Protein AF-A0A8T3RXF7-F1 (afdb_monomer_lite)

Structure (mmCIF, N/CA/C/O backbone):
data_AF-A0A8T3RXF7-F1
#
_entry.id   AF-A0A8T3RXF7-F1
#
loop_
_atom_site.group_PDB
_atom_site.id
_atom_site.type_symbol
_atom_site.label_atom_id
_atom_site.label_alt_id
_atom_site.label_comp_id
_atom_site.label_asym_id
_atom_site.label_entity_id
_atom_site.label_seq_id
_atom_site.pdbx_PDB_ins_code
_atom_site.Cartn_x
_atom_site.Cartn_y
_atom_site.Cartn_z
_atom_site.occupancy
_atom_site.B_iso_or_equiv
_atom_site.auth_seq_id
_atom_site.auth_comp_id
_atom_site.auth_asym_id
_atom_site.auth_atom_id
_atom_site.pdbx_PDB_model_num
ATOM 1 N N . MET A 1 1 ? 45.628 5.252 -0.970 1.00 55.75 1 MET A N 1
ATOM 2 C CA . MET A 1 1 ? 44.408 4.463 -1.253 1.00 55.75 1 MET A CA 1
ATOM 3 C C . MET A 1 1 ? 43.174 4.727 -0.348 1.00 55.75 1 MET A C 1
ATOM 5 O O . MET A 1 1 ? 42.173 4.083 -0.618 1.00 55.75 1 MET A O 1
ATOM 9 N N . PRO A 1 2 ? 43.111 5.686 0.616 1.00 58.44 2 PRO A N 1
ATOM 10 C CA . PRO A 1 2 ? 41.876 5.911 1.399 1.00 58.44 2 PRO A CA 1
ATOM 11 C C . PRO A 1 2 ? 40.877 6.902 0.761 1.00 58.44 2 PRO A C 1
ATOM 13 O O . PRO A 1 2 ? 39.717 6.951 1.154 1.00 58.44 2 PRO A O 1
ATOM 16 N N . ARG A 1 3 ? 41.294 7.687 -0.248 1.00 55.62 3 ARG A N 1
ATOM 17 C CA . ARG A 1 3 ? 40.447 8.733 -0.863 1.00 55.62 3 ARG A CA 1
ATOM 18 C C . ARG A 1 3 ? 39.277 8.169 -1.680 1.00 55.62 3 ARG A C 1
ATOM 20 O O . ARG A 1 3 ? 38.253 8.826 -1.781 1.00 55.62 3 ARG A O 1
ATOM 27 N N . ALA A 1 4 ? 39.415 6.953 -2.215 1.00 55.84 4 ALA A N 1
ATOM 28 C CA . ALA A 1 4 ? 38.344 6.283 -2.954 1.00 55.84 4 ALA A CA 1
ATOM 29 C C . ALA A 1 4 ? 37.206 5.801 -2.032 1.00 55.84 4 ALA A C 1
ATOM 31 O O . ALA A 1 4 ? 36.050 5.797 -2.440 1.00 55.84 4 ALA A O 1
ATOM 32 N N . LEU A 1 5 ? 37.513 5.468 -0.770 1.00 58.03 5 LEU A N 1
ATOM 33 C CA . LEU A 1 5 ? 36.525 4.978 0.198 1.00 58.03 5 LEU A CA 1
ATOM 34 C C . LEU A 1 5 ? 35.600 6.101 0.706 1.00 58.03 5 LEU A C 1
ATOM 36 O O . LEU A 1 5 ? 34.428 5.865 0.973 1.00 58.03 5 LEU A O 1
ATOM 40 N N . LEU A 1 6 ? 36.106 7.339 0.763 1.00 58.91 6 LEU A N 1
ATOM 41 C CA . LEU A 1 6 ? 35.336 8.532 1.144 1.00 58.91 6 LEU A CA 1
ATOM 42 C C . LEU A 1 6 ? 34.339 8.996 0.070 1.00 58.91 6 LEU A C 1
ATOM 44 O O . LEU A 1 6 ? 33.434 9.767 0.374 1.00 58.91 6 LEU A O 1
ATOM 48 N N . LEU A 1 7 ? 34.481 8.530 -1.174 1.00 60.22 7 LEU A N 1
ATOM 49 C CA . LEU A 1 7 ? 33.577 8.886 -2.272 1.00 60.22 7 LEU A CA 1
ATOM 50 C C . LEU A 1 7 ? 32.394 7.913 -2.403 1.00 60.22 7 LEU A C 1
ATOM 52 O O . LEU A 1 7 ? 31.373 8.277 -2.976 1.00 60.22 7 LEU A O 1
ATOM 56 N N . LEU A 1 8 ? 32.484 6.713 -1.820 1.00 66.19 8 LEU A N 1
ATOM 57 C CA . LEU A 1 8 ? 31.424 5.700 -1.844 1.00 66.19 8 LEU A CA 1
ATOM 58 C C . LEU A 1 8 ? 30.059 6.197 -1.300 1.00 66.19 8 LEU A C 1
ATOM 60 O O . LEU A 1 8 ? 29.058 6.006 -1.992 1.00 66.19 8 LEU A O 1
ATOM 64 N N . PRO A 1 9 ? 29.969 6.878 -0.134 1.00 66.00 9 PRO A N 1
ATOM 65 C CA . PRO A 1 9 ? 28.682 7.371 0.371 1.00 66.00 9 PRO A CA 1
ATOM 66 C C . PRO A 1 9 ? 28.101 8.511 -0.481 1.00 66.00 9 PRO A C 1
ATOM 68 O O . PRO A 1 9 ? 26.884 8.636 -0.590 1.00 66.00 9 PRO A O 1
ATOM 71 N N . VAL A 1 10 ? 28.953 9.308 -1.137 1.00 68.81 10 VAL A N 1
ATOM 72 C CA . VAL A 1 10 ? 28.525 10.383 -2.049 1.00 68.81 10 VAL A CA 1
ATOM 73 C C . VAL A 1 10 ? 27.877 9.793 -3.305 1.00 68.81 10 VAL A C 1
ATOM 75 O O . VAL A 1 10 ? 26.826 10.261 -3.731 1.00 68.81 10 VAL A O 1
ATOM 78 N N . TRP A 1 11 ? 28.441 8.713 -3.853 1.00 63.66 11 TRP A N 1
ATOM 79 C CA . TRP A 1 11 ? 27.869 7.990 -4.995 1.00 63.66 11 TRP A CA 1
ATOM 80 C C . TRP A 1 11 ? 26.541 7.288 -4.665 1.00 63.66 11 TRP A C 1
ATOM 82 O O . TRP A 1 11 ? 25.619 7.310 -5.478 1.00 63.66 11 TRP A O 1
ATOM 92 N N . LEU A 1 12 ? 26.404 6.731 -3.457 1.00 63.97 12 LEU A N 1
ATOM 93 C CA . LEU A 1 12 ? 25.134 6.183 -2.957 1.00 63.97 12 LEU A CA 1
ATOM 94 C C . LEU A 1 12 ? 24.046 7.264 -2.832 1.00 63.97 12 LEU A C 1
ATOM 96 O O . LEU A 1 12 ? 22.897 7.016 -3.191 1.00 63.97 12 LEU A O 1
ATOM 100 N N . ALA A 1 13 ? 24.405 8.479 -2.408 1.00 63.47 13 ALA A N 1
ATOM 101 C CA . ALA A 1 13 ? 23.460 9.592 -2.285 1.00 63.47 13 ALA A CA 1
ATOM 102 C C . ALA A 1 13 ? 22.937 10.115 -3.642 1.00 63.47 13 ALA A C 1
ATOM 104 O O . ALA A 1 13 ? 21.841 10.667 -3.709 1.00 63.47 13 ALA A O 1
ATOM 105 N N . LEU A 1 14 ? 23.683 9.911 -4.733 1.00 60.56 14 LEU A N 1
ATOM 106 C CA . LEU A 1 14 ? 23.349 10.388 -6.084 1.00 60.56 14 LEU A CA 1
ATOM 107 C C . LEU A 1 14 ? 22.446 9.433 -6.894 1.00 60.56 14 LEU A C 1
ATOM 109 O O . LEU A 1 14 ? 22.032 9.786 -7.995 1.00 60.56 14 LEU A O 1
ATOM 113 N N . THR A 1 15 ? 22.105 8.249 -6.368 1.00 62.12 15 THR A N 1
ATOM 114 C CA . THR A 1 15 ? 21.252 7.248 -7.055 1.00 62.12 15 THR A CA 1
ATOM 115 C C . THR A 1 15 ? 19.857 7.075 -6.435 1.00 62.12 15 THR A C 1
ATOM 117 O O . THR A 1 15 ? 19.094 6.204 -6.854 1.00 62.12 15 THR A O 1
ATOM 120 N N . GLY A 1 16 ? 19.473 7.923 -5.473 1.00 55.03 16 GLY A N 1
ATOM 121 C CA . GLY A 1 16 ? 18.200 7.845 -4.742 1.00 55.03 16 GLY A CA 1
ATOM 122 C C . GLY A 1 16 ? 16.964 8.268 -5.549 1.00 55.03 16 GLY A C 1
ATOM 123 O O . GLY A 1 16 ? 16.275 9.213 -5.182 1.00 55.03 16 GLY A O 1
ATOM 124 N N . CYS A 1 17 ? 16.654 7.591 -6.651 1.00 65.56 17 CYS A N 1
ATOM 125 C CA . CYS A 1 17 ? 15.535 7.936 -7.533 1.00 65.56 17 CYS A CA 1
ATOM 126 C C . CYS A 1 17 ? 14.181 7.370 -7.063 1.00 65.56 17 CYS A C 1
ATOM 128 O O . CYS A 1 17 ? 13.533 6.726 -7.861 1.00 65.56 17 CYS A O 1
ATOM 130 N N . MET A 1 18 ? 13.733 7.624 -5.825 1.00 66.44 18 MET A N 1
ATOM 131 C CA . MET A 1 18 ? 12.399 7.298 -5.244 1.00 66.44 18 MET A CA 1
ATOM 132 C C . MET A 1 18 ? 12.121 5.915 -4.596 1.00 66.44 18 MET A C 1
ATOM 134 O O . MET A 1 18 ? 11.558 5.951 -3.500 1.00 66.44 18 MET A O 1
ATOM 138 N N . PRO A 1 19 ? 12.490 4.722 -5.124 1.00 71.44 19 PRO A N 1
ATOM 139 C CA . PRO A 1 19 ? 12.132 3.439 -4.504 1.00 71.44 19 PRO A CA 1
ATOM 140 C C . PRO A 1 19 ? 12.599 3.293 -3.058 1.00 71.44 19 PRO A C 1
ATOM 142 O O . PRO A 1 19 ? 11.889 2.746 -2.221 1.00 71.44 19 PRO A O 1
ATOM 145 N N . LEU A 1 20 ? 13.783 3.828 -2.746 1.00 79.62 20 LEU A N 1
ATOM 146 C CA . LEU A 1 20 ? 14.336 3.765 -1.394 1.00 79.62 20 LEU A CA 1
ATOM 147 C C . LEU A 1 20 ? 13.485 4.544 -0.386 1.00 79.62 20 LEU A C 1
ATOM 149 O O . LEU A 1 20 ? 13.317 4.089 0.740 1.00 79.62 20 LEU A O 1
ATOM 153 N N . ALA A 1 21 ? 12.919 5.686 -0.784 1.00 83.12 21 ALA A N 1
ATOM 154 C CA . ALA A 1 21 ? 12.077 6.480 0.103 1.00 83.12 21 ALA A CA 1
ATOM 155 C C . ALA A 1 21 ? 10.774 5.740 0.445 1.00 83.12 21 ALA A C 1
ATOM 157 O O . ALA A 1 21 ? 10.403 5.668 1.614 1.00 83.12 21 ALA A O 1
ATOM 158 N N . LEU A 1 22 ? 10.126 5.125 -0.551 1.00 87.00 22 LEU A N 1
ATOM 159 C CA . LEU A 1 22 ? 8.913 4.324 -0.340 1.00 87.00 22 LEU A CA 1
ATOM 160 C C . LEU A 1 22 ? 9.200 3.077 0.504 1.00 87.00 22 LEU A C 1
ATOM 162 O O . LEU A 1 22 ? 8.445 2.757 1.418 1.00 87.00 22 LEU A O 1
ATOM 166 N N . GLY A 1 23 ? 10.340 2.422 0.270 1.00 88.00 23 GLY A N 1
ATOM 167 C CA . GLY A 1 23 ? 10.790 1.296 1.087 1.00 88.00 23 GLY A CA 1
ATOM 168 C C . GLY A 1 23 ? 10.968 1.660 2.564 1.00 88.00 23 GLY A C 1
ATOM 169 O O . GLY A 1 23 ? 10.537 0.903 3.432 1.00 88.00 23 GLY A O 1
ATOM 170 N N . VAL A 1 24 ? 11.546 2.831 2.857 1.00 89.19 24 VAL A N 1
ATOM 171 C CA . VAL A 1 24 ? 11.700 3.332 4.235 1.00 89.19 24 VAL A CA 1
ATOM 172 C C . VAL A 1 24 ? 10.343 3.628 4.878 1.00 89.19 24 VAL A C 1
ATOM 174 O O . VAL A 1 24 ? 10.140 3.258 6.031 1.00 89.19 24 VAL A O 1
ATOM 177 N N . LEU A 1 25 ? 9.402 4.232 4.146 1.00 91.25 25 LEU A N 1
ATOM 178 C CA . LEU A 1 25 ? 8.047 4.496 4.651 1.00 91.25 25 LEU A CA 1
ATOM 179 C C . LEU A 1 25 ? 7.250 3.216 4.909 1.00 91.25 25 LEU A C 1
ATOM 181 O O . LEU A 1 25 ? 6.475 3.157 5.856 1.00 91.25 25 LEU A O 1
ATOM 185 N N . ASN A 1 26 ? 7.450 2.179 4.097 1.00 93.75 26 ASN A N 1
ATOM 186 C CA . ASN A 1 26 ? 6.767 0.905 4.290 1.00 93.75 26 ASN A CA 1
ATOM 187 C C . ASN A 1 26 ? 7.293 0.120 5.488 1.00 93.75 26 ASN A C 1
ATOM 189 O O . ASN A 1 26 ? 6.594 -0.775 5.948 1.00 93.75 26 ASN A O 1
ATOM 193 N N . LEU A 1 27 ? 8.501 0.399 5.988 1.00 94.19 27 LEU A N 1
ATOM 194 C CA . LEU A 1 27 ? 9.109 -0.411 7.041 1.00 94.19 27 LEU A CA 1
ATOM 195 C C . LEU A 1 27 ? 8.283 -0.416 8.345 1.00 94.19 27 LEU A C 1
ATOM 197 O O . LEU A 1 27 ? 7.985 -1.517 8.810 1.00 94.19 27 LEU A O 1
ATOM 201 N N . PRO A 1 28 ? 7.853 0.734 8.904 1.00 94.50 28 PRO A N 1
ATOM 202 C CA . PRO A 1 28 ? 6.946 0.750 10.054 1.00 94.50 28 PRO A CA 1
ATOM 203 C C . PRO A 1 28 ? 5.587 0.134 9.730 1.00 94.50 28 PRO A C 1
ATOM 205 O O . PRO A 1 28 ? 5.076 -0.653 10.515 1.00 94.50 28 PRO A O 1
ATOM 208 N N . ALA A 1 29 ? 5.056 0.416 8.537 1.00 94.56 29 ALA A N 1
ATOM 209 C CA . ALA A 1 29 ? 3.737 -0.045 8.118 1.00 94.56 29 ALA A CA 1
ATOM 210 C C . ALA A 1 29 ? 3.616 -1.577 8.079 1.00 94.56 29 ALA A C 1
ATOM 212 O O . ALA A 1 29 ? 2.528 -2.113 8.207 1.00 94.56 29 ALA A O 1
ATOM 213 N N . ARG A 1 30 ? 4.724 -2.323 7.947 1.00 93.62 30 ARG A N 1
ATOM 214 C CA . ARG A 1 30 ? 4.709 -3.799 8.052 1.00 93.62 30 ARG A CA 1
ATOM 215 C C . ARG A 1 30 ? 4.364 -4.320 9.447 1.00 93.62 30 ARG A C 1
ATOM 217 O O . ARG A 1 30 ? 4.122 -5.515 9.573 1.00 93.62 30 ARG A O 1
ATOM 224 N N . LEU A 1 31 ? 4.422 -3.459 10.454 1.00 94.00 31 LEU A N 1
ATOM 225 C CA . LEU A 1 31 ? 4.110 -3.748 11.849 1.00 94.00 31 LEU A CA 1
ATOM 226 C C . LEU A 1 31 ? 2.783 -3.101 12.276 1.00 94.00 31 LEU A C 1
ATOM 228 O O . LEU A 1 31 ? 2.521 -3.044 13.471 1.00 94.00 31 LEU A O 1
ATOM 232 N N . GLY A 1 32 ? 2.005 -2.564 11.328 1.00 92.50 32 GLY A N 1
ATOM 233 C CA . GLY A 1 32 ? 0.727 -1.918 11.606 1.00 92.50 32 GLY A CA 1
ATOM 234 C C . GLY A 1 32 ? -0.327 -2.893 12.128 1.00 92.50 32 GLY A C 1
ATOM 235 O O . GLY A 1 32 ? -0.326 -4.073 11.773 1.00 92.50 32 GLY A O 1
ATOM 236 N N . ASP A 1 33 ? -1.241 -2.371 12.945 1.00 93.50 33 ASP A N 1
ATOM 237 C CA . ASP A 1 33 ? -2.344 -3.124 13.549 1.00 93.50 33 ASP A CA 1
ATOM 238 C C . ASP A 1 33 ? -3.514 -3.241 12.554 1.00 93.50 33 ASP A C 1
ATOM 240 O O . ASP A 1 33 ? -4.541 -2.556 12.647 1.00 93.50 33 ASP A O 1
ATOM 244 N N . TYR A 1 34 ? -3.333 -4.083 11.538 1.00 95.25 34 TYR A N 1
ATOM 245 C CA . TYR A 1 34 ? -4.344 -4.397 10.534 1.00 95.25 34 TYR A CA 1
ATOM 246 C C . TYR A 1 34 ? -4.240 -5.856 10.076 1.00 95.25 34 TYR A C 1
ATOM 248 O O . TYR A 1 34 ? -3.182 -6.485 10.085 1.00 95.25 34 TYR A O 1
ATOM 256 N N . THR A 1 35 ? -5.344 -6.374 9.550 1.00 95.50 35 THR A N 1
ATOM 257 C CA . THR A 1 35 ? -5.371 -7.633 8.801 1.00 95.50 35 THR A CA 1
ATOM 258 C C . THR A 1 35 ? -5.136 -7.377 7.315 1.00 95.50 35 THR A C 1
ATOM 260 O O . THR A 1 35 ? -5.577 -6.362 6.780 1.00 95.50 35 THR A O 1
ATOM 263 N N . LEU A 1 36 ? -4.423 -8.287 6.646 1.00 96.81 36 LEU A N 1
ATOM 264 C CA . LEU A 1 36 ? -4.101 -8.202 5.220 1.00 96.81 36 LEU A CA 1
ATOM 265 C C . LEU A 1 36 ? -4.578 -9.459 4.488 1.00 96.81 36 LEU A C 1
ATOM 267 O O . LEU A 1 36 ? -4.134 -10.563 4.803 1.00 96.81 36 LEU A O 1
ATOM 271 N N . VAL A 1 37 ? -5.407 -9.273 3.463 1.00 97.50 37 VAL A N 1
ATOM 272 C CA . VAL A 1 37 ? -5.625 -10.253 2.390 1.00 97.50 37 VAL A CA 1
ATOM 273 C C . VAL A 1 37 ? -4.839 -9.775 1.179 1.00 97.50 37 VAL A C 1
ATOM 275 O O . VAL A 1 37 ? -5.200 -8.778 0.557 1.00 97.50 37 VAL A O 1
ATOM 278 N N . ALA A 1 38 ? -3.723 -10.439 0.892 1.00 97.44 38 ALA A N 1
ATOM 279 C CA . ALA A 1 38 ? -2.845 -10.053 -0.202 1.00 97.44 38 ALA A CA 1
ATOM 280 C C . ALA A 1 38 ? -3.239 -10.736 -1.516 1.00 97.44 38 ALA A C 1
ATOM 282 O O . ALA A 1 38 ? -3.673 -11.887 -1.509 1.00 97.44 38 ALA A O 1
ATOM 283 N N . ASP A 1 39 ? -3.001 -10.042 -2.627 1.00 97.44 39 ASP A N 1
ATOM 284 C CA . ASP A 1 39 ? -3.102 -10.581 -3.989 1.00 97.44 39 ASP A CA 1
ATOM 285 C C . ASP A 1 39 ? -4.477 -11.176 -4.349 1.00 97.44 39 ASP A C 1
ATOM 287 O O . ASP A 1 39 ? -4.574 -12.101 -5.158 1.00 97.44 39 ASP A O 1
ATOM 291 N N . GLU A 1 40 ? -5.556 -10.605 -3.811 1.00 98.00 40 GLU A N 1
ATOM 292 C CA . GLU A 1 40 ? -6.921 -11.007 -4.144 1.00 98.00 40 GLU A CA 1
ATOM 293 C C . GLU A 1 40 ? -7.228 -10.653 -5.604 1.00 98.00 40 GLU A C 1
ATOM 295 O O . GLU A 1 40 ? -7.200 -9.484 -6.005 1.00 98.00 40 GLU A O 1
ATOM 300 N N . ALA A 1 41 ? -7.488 -11.670 -6.423 1.00 98.06 41 ALA A N 1
ATOM 301 C CA . ALA A 1 41 ? -7.709 -11.507 -7.853 1.00 98.06 41 ALA A CA 1
ATOM 302 C C . ALA A 1 41 ? -9.097 -10.917 -8.143 1.00 98.06 41 ALA A C 1
ATOM 304 O O . ALA A 1 41 ? -10.112 -11.425 -7.674 1.00 98.06 41 ALA A O 1
ATOM 305 N N . TYR A 1 42 ? -9.154 -9.887 -8.990 1.00 96.81 42 TYR A N 1
ATOM 306 C CA . TYR A 1 42 ? -10.418 -9.315 -9.478 1.00 96.81 42 TYR A CA 1
ATOM 307 C C . TYR A 1 42 ? -10.644 -9.537 -10.978 1.00 96.81 42 TYR A C 1
ATOM 309 O O . TYR A 1 42 ? -11.725 -9.249 -11.492 1.00 96.81 42 TYR A O 1
ATOM 317 N N . ALA A 1 43 ? -9.632 -10.016 -11.701 1.00 97.56 43 ALA A N 1
ATOM 318 C CA . ALA A 1 43 ? -9.735 -10.426 -13.094 1.00 97.56 43 ALA A CA 1
ATOM 319 C C . ALA A 1 43 ? -8.578 -11.362 -13.471 1.00 97.56 43 ALA A C 1
ATOM 321 O O . ALA A 1 43 ? -7.582 -11.464 -12.757 1.00 97.56 43 ALA A O 1
ATOM 322 N N . ASP A 1 44 ? -8.691 -11.999 -14.636 1.00 95.81 44 ASP A N 1
ATOM 323 C CA . ASP A 1 44 ? -7.630 -12.839 -15.192 1.00 95.81 44 ASP A CA 1
ATOM 324 C C . ASP A 1 44 ? -6.434 -11.969 -15.600 1.00 95.81 44 ASP A C 1
ATOM 326 O O . ASP A 1 44 ? -6.529 -11.233 -16.585 1.00 95.81 44 ASP A O 1
ATOM 330 N N . ASP A 1 45 ? -5.362 -11.992 -14.808 1.00 95.62 45 ASP A N 1
ATOM 331 C CA . ASP A 1 45 ? -3.976 -11.562 -15.086 1.00 95.62 45 ASP A CA 1
ATOM 332 C 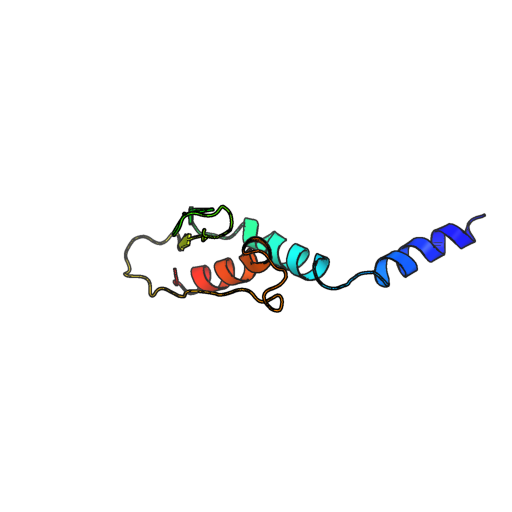C . ASP A 1 45 ? -3.244 -11.421 -13.730 1.00 95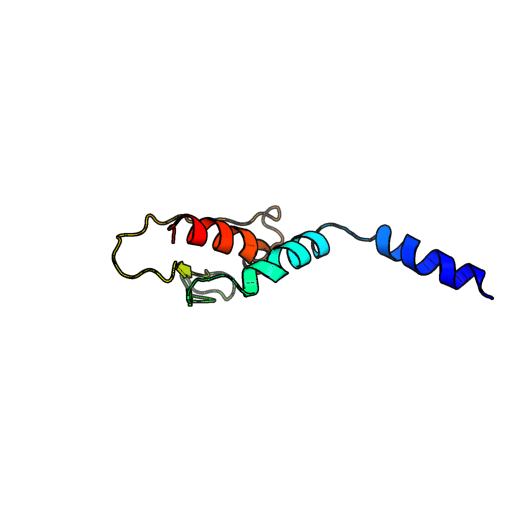.62 45 ASP A C 1
ATOM 334 O O . ASP A 1 45 ? -3.851 -10.934 -12.775 1.00 95.62 45 ASP A O 1
ATOM 338 N N . PRO A 1 46 ? -1.950 -11.774 -13.601 1.00 91.50 46 PRO A N 1
ATOM 339 C CA . PRO A 1 46 ? -1.239 -11.677 -12.320 1.00 91.50 46 PRO A CA 1
ATOM 340 C C . PRO A 1 46 ? -1.166 -10.265 -11.714 1.00 91.50 46 PRO A C 1
ATOM 342 O O . PRO A 1 46 ? -0.986 -10.132 -10.509 1.00 91.50 46 PRO A O 1
ATOM 345 N N . ARG A 1 47 ? -1.277 -9.201 -12.523 1.00 94.56 47 ARG A N 1
ATOM 346 C CA . ARG A 1 47 ? -1.323 -7.807 -12.049 1.00 94.56 47 ARG A CA 1
ATOM 347 C C . ARG A 1 47 ? -2.737 -7.333 -11.728 1.00 94.56 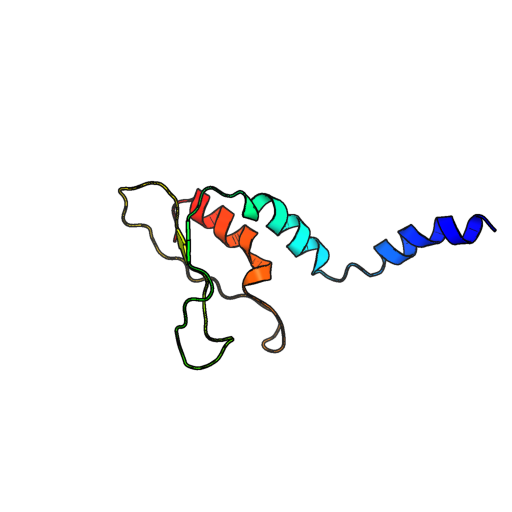47 ARG A C 1
ATOM 349 O O . ARG A 1 47 ? -2.892 -6.232 -11.200 1.00 94.56 47 ARG A O 1
ATOM 356 N N . ARG A 1 48 ? -3.766 -8.110 -12.073 1.00 96.75 48 ARG A N 1
ATOM 357 C CA . ARG A 1 48 ? -5.174 -7.791 -11.806 1.00 96.75 48 ARG A CA 1
ATOM 358 C C . ARG A 1 48 ? -5.615 -8.355 -10.457 1.00 96.75 48 ARG A C 1
ATOM 360 O O . ARG A 1 48 ? -6.620 -9.056 -10.340 1.00 96.75 48 ARG A O 1
ATOM 367 N N . SER A 1 49 ? -4.836 -8.005 -9.441 1.00 97.62 49 SER A N 1
ATOM 368 C CA . SER A 1 49 ? -5.087 -8.300 -8.038 1.00 97.62 49 SER A CA 1
ATOM 369 C C . SER A 1 49 ? -5.020 -7.030 -7.193 1.00 97.62 49 SER A C 1
ATOM 371 O O . SER A 1 49 ? -4.488 -5.997 -7.621 1.00 97.62 49 SER A O 1
ATOM 373 N N . LEU A 1 50 ? -5.582 -7.095 -5.992 1.00 98.06 50 LEU A N 1
ATOM 374 C CA . LEU A 1 50 ? -5.519 -6.037 -4.993 1.00 98.06 50 LEU A CA 1
ATOM 375 C C . LEU A 1 50 ? -5.141 -6.611 -3.629 1.00 98.06 50 LEU A C 1
ATOM 377 O O . LEU A 1 50 ? -5.267 -7.807 -3.390 1.00 98.06 50 LEU A O 1
ATOM 381 N N . ASP A 1 51 ? -4.689 -5.734 -2.741 1.00 98.38 51 ASP A N 1
ATOM 382 C CA . ASP A 1 51 ? -4.534 -6.058 -1.328 1.00 98.38 51 ASP A CA 1
ATOM 383 C C . ASP A 1 51 ? -5.678 -5.407 -0.553 1.00 98.38 51 ASP A C 1
ATOM 385 O O . ASP A 1 51 ? -5.978 -4.231 -0.772 1.00 98.38 51 ASP A O 1
ATOM 389 N N . ILE A 1 52 ? -6.291 -6.157 0.359 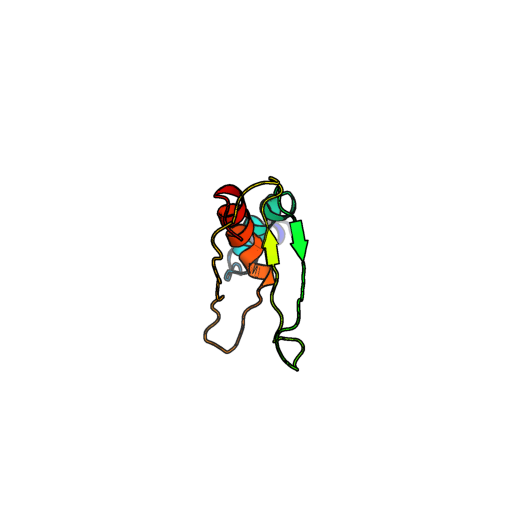1.00 97.88 52 ILE A N 1
ATOM 390 C CA . ILE A 1 52 ? -7.318 -5.661 1.278 1.00 97.88 52 ILE A CA 1
ATOM 391 C C . ILE A 1 52 ? -6.678 -5.523 2.651 1.00 97.88 52 ILE A C 1
ATOM 393 O O . ILE A 1 52 ? -6.209 -6.512 3.215 1.00 97.88 52 ILE A O 1
ATOM 397 N N . TYR A 1 53 ? -6.682 -4.307 3.183 1.00 97.50 53 TYR A N 1
ATOM 398 C CA . TYR A 1 53 ? -6.196 -3.995 4.520 1.00 97.50 53 TYR A CA 1
ATOM 399 C C . TYR A 1 53 ? -7.400 -3.630 5.385 1.00 97.50 53 TYR A C 1
ATOM 401 O O . TYR A 1 53 ? -8.163 -2.750 5.012 1.00 97.50 53 TYR A O 1
ATOM 409 N N . ALA A 1 54 ? -7.607 -4.301 6.516 1.00 95.75 54 ALA A N 1
ATOM 410 C CA . ALA A 1 54 ? -8.753 -4.027 7.382 1.00 95.75 54 ALA A CA 1
ATOM 411 C C . ALA A 1 54 ? -8.322 -3.837 8.844 1.00 95.75 54 ALA A C 1
ATOM 413 O O . ALA A 1 54 ? -7.507 -4.623 9.335 1.00 95.75 54 ALA A O 1
ATOM 414 N N . PRO A 1 55 ? -8.863 -2.831 9.556 1.00 94.75 55 PRO A N 1
ATOM 415 C CA . PRO A 1 55 ? -8.540 -2.587 10.959 1.00 94.75 55 PRO A CA 1
ATOM 416 C C . PRO A 1 55 ? -8.974 -3.768 11.835 1.00 94.75 55 PRO A C 1
ATOM 418 O O . PRO A 1 55 ? -10.004 -4.392 11.586 1.00 94.75 55 PRO A O 1
ATOM 421 N N . GLU A 1 56 ? -8.217 -4.059 12.893 1.00 88.94 56 GLU A N 1
ATOM 422 C CA . GLU A 1 56 ? -8.468 -5.227 13.756 1.00 88.94 56 GLU A CA 1
ATOM 423 C C . GLU A 1 56 ? -9.660 -5.072 14.716 1.00 88.94 56 GLU A C 1
ATOM 425 O O . GLU A 1 56 ? -9.999 -6.019 15.421 1.00 88.94 56 GLU A O 1
ATOM 430 N N . ASN A 1 57 ? -10.314 -3.906 14.774 1.00 80.88 57 ASN A N 1
ATOM 431 C CA . ASN A 1 57 ? -11.386 -3.650 15.736 1.00 80.88 57 ASN A CA 1
ATOM 432 C C . ASN A 1 57 ? -12.730 -4.266 15.284 1.00 80.88 57 ASN A C 1
ATOM 434 O O . ASN A 1 57 ? -13.343 -3.768 14.336 1.00 80.88 57 ASN A O 1
ATOM 438 N N . PRO A 1 58 ? -13.247 -5.304 15.970 1.00 65.69 58 PRO A N 1
ATOM 439 C CA . PRO A 1 58 ? -14.520 -5.911 15.615 1.00 65.69 58 PRO A CA 1
ATOM 440 C C . PRO A 1 58 ? -15.692 -5.020 16.058 1.00 65.69 58 PRO A C 1
ATOM 442 O O . PRO A 1 58 ? -15.881 -4.782 17.249 1.00 65.69 58 PRO A O 1
ATO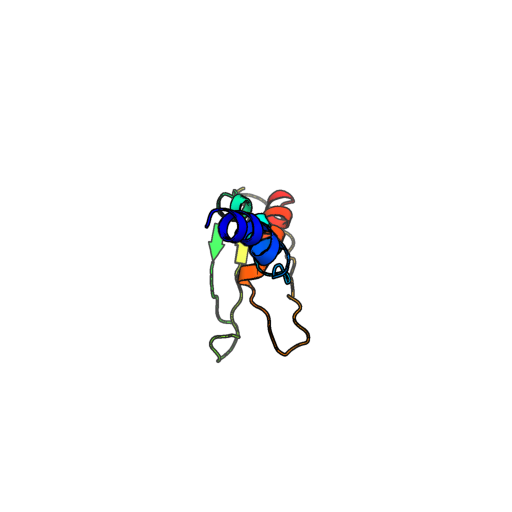M 445 N N . GLY A 1 59 ? -16.545 -4.587 15.120 1.00 65.06 59 GLY A N 1
ATOM 446 C CA . GLY A 1 59 ? -17.870 -4.049 15.477 1.00 65.06 59 GLY A CA 1
ATOM 447 C C . GLY A 1 59 ? -18.409 -2.861 14.682 1.00 65.06 59 GLY A C 1
ATOM 448 O O . GLY A 1 59 ? -19.514 -2.412 14.984 1.00 65.06 59 GLY A O 1
ATOM 449 N N . SER A 1 60 ? -17.708 -2.362 13.663 1.00 69.31 60 SER A N 1
ATOM 450 C CA . SER A 1 60 ? -18.210 -1.280 12.804 1.00 69.31 60 SER A CA 1
ATOM 451 C C . SER A 1 60 ? -18.270 -1.677 11.333 1.00 69.31 60 SER A C 1
ATOM 453 O O . SER A 1 60 ? -17.397 -2.372 10.824 1.00 69.31 60 SER A O 1
ATOM 455 N N . LEU A 1 61 ? -19.295 -1.189 10.627 1.00 86.19 61 LEU A N 1
ATOM 456 C CA . LEU A 1 61 ? -19.215 -1.056 9.174 1.00 86.19 61 LEU A CA 1
ATOM 457 C C . LEU A 1 61 ? -18.102 -0.048 8.876 1.00 86.19 61 LEU A C 1
ATOM 459 O O . LEU A 1 61 ? -18.232 1.128 9.216 1.00 86.19 61 LEU A O 1
ATOM 463 N N . HIS A 1 62 ? -17.015 -0.519 8.275 1.00 92.00 62 HIS A N 1
ATOM 464 C CA . HIS A 1 62 ? -15.909 0.336 7.869 1.00 92.00 62 HIS A CA 1
ATOM 465 C C . HIS A 1 62 ? -16.186 0.912 6.474 1.00 92.00 62 HIS A C 1
ATOM 467 O O . HIS A 1 62 ? -16.519 0.153 5.558 1.00 92.00 62 HIS A O 1
ATOM 473 N N . PRO A 1 63 ? -16.089 2.238 6.280 1.00 94.88 63 PRO A N 1
ATOM 474 C CA . PRO A 1 63 ? -16.088 2.812 4.941 1.00 94.88 63 PRO A CA 1
ATOM 475 C C . PRO A 1 63 ? -14.887 2.293 4.142 1.00 94.88 63 PRO A C 1
ATOM 477 O O . PRO A 1 63 ? -13.797 2.137 4.689 1.00 94.88 63 PRO A O 1
ATOM 480 N N . VAL A 1 64 ? -15.100 2.049 2.847 1.00 96.81 64 VAL A N 1
ATOM 481 C CA . VAL A 1 64 ? -14.087 1.479 1.949 1.00 96.81 64 VAL A CA 1
ATOM 482 C C . VAL A 1 64 ? -13.424 2.579 1.122 1.00 96.81 64 VAL A C 1
ATOM 484 O O . VAL A 1 64 ? -14.114 3.376 0.477 1.00 96.81 64 VAL A O 1
ATOM 487 N N . VAL A 1 65 ? -12.095 2.595 1.095 1.00 98.25 65 VAL A N 1
ATOM 488 C CA . VAL A 1 65 ? -11.262 3.473 0.270 1.00 98.25 65 VAL A CA 1
ATOM 489 C C . VAL A 1 65 ? -10.482 2.631 -0.734 1.00 98.25 65 VAL A C 1
ATOM 491 O O . VAL A 1 65 ? -9.607 1.852 -0.383 1.00 98.25 65 VAL A O 1
ATOM 494 N N . VAL A 1 66 ? -10.739 2.846 -2.025 1.00 98.06 66 VAL A N 1
ATOM 495 C CA . VAL A 1 66 ? -9.953 2.209 -3.091 1.00 98.06 66 VAL A CA 1
ATOM 496 C C . VAL A 1 66 ? -8.813 3.136 -3.504 1.00 98.06 66 VAL A C 1
ATOM 498 O O . VAL A 1 66 ? -9.042 4.199 -4.087 1.00 98.06 66 VAL A O 1
ATOM 501 N N . PHE A 1 67 ? -7.579 2.732 -3.215 1.00 98.00 67 PHE A N 1
ATOM 502 C CA . PHE A 1 67 ? -6.375 3.470 -3.590 1.00 98.00 67 PHE A CA 1
ATOM 503 C C . PHE A 1 67 ? -5.771 2.938 -4.898 1.00 98.00 67 PHE A C 1
ATOM 505 O O . PHE A 1 67 ? -5.484 1.750 -5.030 1.00 98.00 67 PHE A O 1
ATOM 512 N N . PHE A 1 68 ? -5.516 3.835 -5.854 1.00 96.81 68 PHE A N 1
ATOM 513 C CA . PHE A 1 68 ? -4.832 3.521 -7.111 1.00 96.81 68 PHE A CA 1
ATOM 514 C C . PHE A 1 68 ? -3.426 4.131 -7.112 1.00 96.81 68 PHE A C 1
ATOM 516 O O . PHE A 1 68 ? -3.271 5.343 -6.957 1.00 96.81 68 PHE A O 1
ATOM 523 N N . TYR A 1 69 ? -2.400 3.300 -7.311 1.00 94.50 69 TYR A N 1
ATOM 524 C CA . TYR A 1 69 ? -1.009 3.751 -7.358 1.00 94.50 69 TYR A CA 1
ATOM 525 C C . TYR A 1 69 ? -0.640 4.428 -8.691 1.00 94.50 69 TYR A C 1
ATOM 527 O O . TYR A 1 69 ? -1.303 4.262 -9.715 1.00 94.50 69 TYR A O 1
ATOM 535 N N . GLY A 1 70 ? 0.435 5.226 -8.665 1.00 93.06 70 GLY A N 1
ATOM 536 C CA . GLY A 1 70 ? 0.941 5.973 -9.821 1.00 93.06 70 GLY A CA 1
ATOM 537 C C . GLY A 1 70 ? 1.868 5.159 -10.735 1.00 93.06 70 GLY A C 1
ATOM 538 O O . GLY A 1 70 ? 1.781 3.945 -10.815 1.00 93.06 70 GLY A O 1
ATOM 539 N N . GLY A 1 71 ? 2.787 5.834 -11.436 1.00 91.81 71 GLY A N 1
ATOM 540 C CA . GLY A 1 71 ? 3.762 5.169 -12.324 1.00 91.81 71 GLY A CA 1
ATOM 541 C C . GLY A 1 71 ? 3.487 5.325 -13.822 1.00 91.81 71 GLY A C 1
ATOM 542 O O . GLY A 1 71 ? 3.981 4.554 -14.640 1.00 91.81 71 GLY A O 1
ATOM 543 N N . ARG A 1 72 ? 2.716 6.356 -14.204 1.00 94.38 72 ARG A N 1
ATOM 544 C CA . ARG A 1 72 ? 2.499 6.765 -15.609 1.00 94.38 72 ARG A CA 1
ATOM 545 C C . ARG A 1 72 ? 1.991 5.630 -16.508 1.00 94.38 72 ARG A C 1
ATOM 547 O O . ARG A 1 72 ? 2.305 5.611 -17.694 1.00 94.38 72 ARG A O 1
ATOM 554 N N . TRP A 1 73 ? 1.240 4.688 -15.937 1.00 93.50 73 TRP A N 1
ATOM 555 C CA . TRP A 1 73 ? 0.700 3.516 -16.636 1.00 93.50 73 TRP A CA 1
ATOM 556 C C . TRP A 1 73 ? 1.750 2.586 -17.266 1.00 93.50 73 TRP A C 1
ATOM 558 O O . TRP A 1 73 ? 1.396 1.711 -18.050 1.00 93.50 73 TRP A O 1
ATOM 568 N N . SER A 1 74 ? 3.031 2.751 -16.938 1.00 93.69 74 SER A N 1
ATOM 569 C CA . SER A 1 74 ? 4.126 1.938 -17.479 1.00 93.69 74 SER A CA 1
ATOM 570 C C . SER A 1 74 ? 4.958 1.252 -16.398 1.00 93.69 74 SER A C 1
ATOM 572 O O . SER A 1 74 ? 5.732 0.348 -16.704 1.00 93.69 74 SER A O 1
ATOM 574 N N . SER A 1 75 ? 4.795 1.649 -15.136 1.00 91.75 75 SER A N 1
ATOM 575 C CA . SER A 1 75 ? 5.471 1.057 -13.984 1.00 91.75 75 SER A CA 1
ATOM 576 C C . SER A 1 75 ? 4.638 1.201 -12.703 1.00 91.75 75 SER A C 1
ATOM 578 O O . SER A 1 75 ? 3.547 1.769 -12.729 1.00 91.75 75 SER A O 1
ATOM 580 N N . GLY A 1 76 ? 5.153 0.668 -11.589 1.00 92.69 76 GLY A N 1
ATOM 581 C CA . GLY A 1 76 ? 4.538 0.730 -10.258 1.00 92.69 76 GLY A CA 1
ATOM 582 C C . GLY A 1 76 ? 4.046 -0.627 -9.742 1.00 92.69 76 GLY A C 1
ATOM 583 O O . GLY A 1 76 ? 3.752 -1.541 -10.529 1.00 92.69 76 GLY A O 1
ATOM 584 N N . SER A 1 77 ? 3.968 -0.745 -8.415 1.00 94.50 77 SER A N 1
ATOM 585 C CA . SER A 1 77 ? 3.380 -1.879 -7.694 1.00 94.50 77 SER A CA 1
ATOM 586 C C . SER A 1 77 ? 2.495 -1.397 -6.541 1.00 94.50 77 SER A C 1
ATOM 588 O O . SER A 1 77 ? 2.772 -0.363 -5.933 1.00 94.50 77 SER A O 1
ATOM 590 N N . LYS A 1 78 ? 1.465 -2.181 -6.193 1.00 95.69 78 LYS A N 1
ATOM 591 C CA . LYS A 1 78 ? 0.680 -1.978 -4.961 1.00 95.69 78 LYS A CA 1
ATOM 592 C C . LYS A 1 78 ? 1.548 -2.102 -3.701 1.00 95.69 78 LYS A C 1
ATOM 594 O O . LYS A 1 78 ? 1.313 -1.399 -2.723 1.00 95.69 78 LYS A O 1
ATOM 599 N N . ASP A 1 79 ? 2.610 -2.906 -3.767 1.00 95.06 79 ASP A N 1
ATOM 600 C CA . ASP A 1 79 ? 3.504 -3.181 -2.634 1.00 95.06 79 ASP A CA 1
ATOM 601 C C . ASP A 1 79 ? 4.310 -1.951 -2.190 1.00 95.06 79 ASP A C 1
ATOM 603 O O . ASP A 1 79 ? 4.796 -1.895 -1.059 1.00 95.06 79 ASP A O 1
ATOM 607 N N . ASP A 1 80 ? 4.439 -0.952 -3.066 1.00 95.25 80 ASP A N 1
ATOM 608 C CA . ASP A 1 80 ? 5.159 0.287 -2.780 1.00 95.25 80 ASP A CA 1
ATOM 609 C C . ASP A 1 80 ? 4.386 1.207 -1.817 1.00 95.25 80 ASP A C 1
ATOM 611 O O . ASP A 1 80 ? 4.972 2.138 -1.264 1.00 95.25 80 ASP A O 1
ATOM 615 N N . TYR A 1 81 ? 3.100 0.941 -1.560 1.00 96.06 81 TYR A N 1
ATOM 616 C CA . TYR A 1 81 ? 2.185 1.874 -0.890 1.00 96.06 81 TYR A CA 1
ATOM 617 C C . TYR A 1 81 ? 1.552 1.336 0.401 1.00 96.06 81 TYR A C 1
ATOM 619 O O . TYR A 1 81 ? 0.541 1.866 0.855 1.00 96.06 81 TYR A O 1
ATOM 627 N N . ARG A 1 82 ? 2.150 0.330 1.048 1.00 96.94 82 ARG A N 1
ATOM 628 C CA . ARG A 1 82 ? 1.650 -0.215 2.326 1.00 96.94 82 ARG A CA 1
ATOM 629 C C . ARG A 1 82 ? 1.493 0.844 3.425 1.00 96.94 82 ARG A C 1
ATOM 631 O O . ARG A 1 82 ? 0.548 0.772 4.198 1.00 96.94 82 ARG A O 1
ATOM 638 N N . PHE A 1 83 ? 2.361 1.855 3.464 1.00 96.81 83 PHE A N 1
ATOM 639 C CA . PHE A 1 83 ? 2.244 2.979 4.403 1.00 96.81 83 PHE A CA 1
ATOM 640 C C . PHE A 1 83 ? 0.938 3.778 4.250 1.00 96.81 83 PHE A C 1
ATOM 642 O O . PHE A 1 83 ? 0.478 4.389 5.210 1.00 96.81 83 PHE A O 1
ATOM 649 N N . VAL A 1 84 ? 0.335 3.786 3.055 1.00 97.62 84 VAL A N 1
ATOM 650 C CA . VAL A 1 84 ? -0.976 4.410 2.825 1.00 97.62 84 VAL A CA 1
ATOM 651 C C . VAL A 1 84 ? -2.064 3.580 3.491 1.00 97.62 84 VAL A C 1
ATOM 653 O O . VAL A 1 84 ? -2.925 4.139 4.164 1.00 97.62 84 VAL A O 1
ATOM 656 N N . ALA A 1 85 ? -2.002 2.258 3.325 1.00 97.44 85 ALA A N 1
ATOM 657 C CA . ALA A 1 85 ? -2.955 1.346 3.936 1.00 97.44 85 ALA A CA 1
ATOM 658 C C . ALA A 1 85 ? -2.916 1.433 5.468 1.00 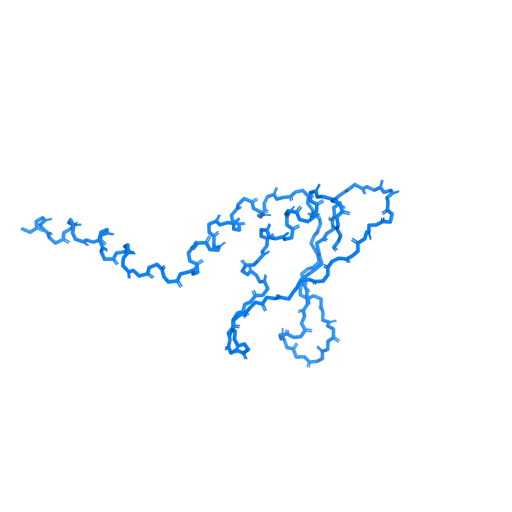97.44 85 ALA A C 1
ATOM 660 O O . ALA A 1 85 ? -3.956 1.639 6.075 1.00 97.44 85 ALA A O 1
ATOM 661 N N . ASP A 1 86 ? -1.724 1.404 6.069 1.00 97.25 86 ASP A N 1
ATOM 662 C CA . ASP A 1 86 ? -1.527 1.538 7.522 1.00 97.25 86 ASP A CA 1
ATOM 663 C C . ASP A 1 86 ? -2.141 2.833 8.096 1.00 97.25 86 ASP A C 1
ATOM 665 O O . ASP A 1 86 ? -2.838 2.836 9.117 1.00 97.25 86 ASP A O 1
ATOM 669 N N . ALA A 1 87 ? -1.960 3.955 7.392 1.00 97.19 87 ALA A N 1
ATOM 670 C CA . ALA A 1 87 ? -2.572 5.222 7.778 1.00 97.19 87 ALA A CA 1
ATOM 671 C C . ALA A 1 87 ? -4.110 5.185 7.683 1.00 97.19 87 ALA A C 1
ATOM 673 O O . ALA A 1 87 ? -4.796 5.723 8.552 1.00 97.19 87 ALA A O 1
ATOM 674 N N . LEU A 1 88 ? -4.661 4.559 6.640 1.00 97.06 88 LEU A N 1
ATOM 675 C CA . LEU A 1 88 ? -6.107 4.436 6.438 1.00 97.06 88 LEU A CA 1
ATOM 676 C C . LEU A 1 88 ? -6.753 3.492 7.460 1.00 97.06 88 LEU A C 1
ATOM 678 O O . LEU A 1 88 ? -7.788 3.839 8.033 1.00 97.06 88 LEU A O 1
ATOM 682 N N . THR A 1 89 ? -6.129 2.354 7.760 1.00 96.06 89 THR A N 1
ATOM 683 C CA . THR A 1 89 ? -6.630 1.405 8.764 1.00 96.06 89 THR A CA 1
ATOM 684 C C . THR A 1 89 ? -6.583 1.999 10.167 1.00 96.06 89 THR A C 1
ATOM 686 O O . THR A 1 89 ? -7.536 1.828 10.924 1.00 96.06 89 THR A O 1
ATOM 689 N N . THR A 1 90 ? -5.563 2.803 10.493 1.00 94.56 90 THR A N 1
ATOM 690 C CA . THR A 1 90 ? -5.505 3.571 11.756 1.00 94.56 90 THR A CA 1
ATOM 691 C C . THR A 1 90 ? -6.692 4.533 11.905 1.00 94.56 90 THR A C 1
ATOM 693 O O . THR A 1 90 ? -7.164 4.791 13.013 1.00 94.56 90 THR A O 1
ATOM 696 N N . LEU A 1 91 ? -7.213 5.055 10.791 1.00 94.50 91 LEU A N 1
ATOM 697 C CA . LEU A 1 91 ? -8.398 5.916 10.760 1.00 94.50 91 LEU A CA 1
ATOM 698 C C . LEU A 1 91 ? -9.722 5.131 10.686 1.00 94.50 91 LEU A C 1
ATOM 700 O O . LEU A 1 91 ? -10.791 5.742 10.679 1.00 94.50 91 LEU A O 1
ATOM 704 N N . GLY A 1 92 ? -9.668 3.798 10.647 1.00 94.44 92 GLY A N 1
ATOM 705 C CA . GLY A 1 92 ? -10.837 2.924 10.612 1.00 94.44 92 GLY A CA 1
ATOM 706 C C . GLY A 1 92 ? -11.426 2.691 9.219 1.00 94.44 92 GLY A C 1
ATOM 707 O O . GLY A 1 92 ? -12.589 2.295 9.134 1.00 94.44 92 GLY A O 1
ATOM 708 N N . TYR A 1 93 ? -10.666 2.932 8.149 1.00 95.75 93 TYR A N 1
ATOM 709 C CA . TYR A 1 93 ? -11.053 2.558 6.785 1.00 95.75 93 TYR A CA 1
ATOM 710 C C . TYR A 1 93 ? -10.591 1.143 6.441 1.00 95.75 93 TYR A C 1
ATOM 712 O O . TYR A 1 93 ? -9.597 0.665 6.988 1.00 95.75 93 TYR A O 1
ATOM 720 N N . VAL A 1 94 ? -11.308 0.523 5.505 1.00 94.94 94 VAL A N 1
ATOM 721 C CA . VAL A 1 94 ? -10.831 -0.627 4.718 1.00 94.94 94 VAL A CA 1
ATOM 722 C C . VAL A 1 94 ? -10.299 -0.124 3.384 1.00 94.94 94 VAL A C 1
ATOM 724 O O . VAL A 1 94 ? -10.995 0.729 2.787 1.00 94.94 94 VAL A O 1
#

Radius of gyration: 18.07 Å; chains: 1; bounding box: 64×23×33 Å

Secondary structure (DSSP, 8-state):
--TTTTTHHHHHHTT--SHHHHHHHHHHHTT-SEEEEEEEESSSSTTSEEEEEEES-TT--PPP------STTTS--GGGGHHHHHHHHHTT--

Foldseek 3Di:
DCPVVVCVVVVVVVPCPDLVVLVVLCPVLVVAQWDKDPFCAPDPDSQRGDIDTFHPDPDDDAAEDDDDDDDPVPDDDNSSCSSVSSVQNVVGHD

pLDDT: mean 86.94, std 14.08, range [55.03, 98.38]

Sequence (94 aa):
MPRALLLLPVWLALTGCMPLALGVLNLPARLGDYTLVADEAYADDPRRSLDIYAPENPGSLHPVVVFFYGGRWSSGSKDDYRFVADALTTLGYV